Protein AF-A0A7S1W3A8-F1 (afdb_monomer_lite)

Organism: Alexandrium catenella (NCBI:txid2925)

Secondary structure (DSSP, 8-state):
-EE-TT--EEEEES-B-S-EE--SSEEEEES-BTPPPP---TT--EEEESSEEEEEPPPEEEE-SS-TT-EEEEEPPEEEEE-S-GGG-TTPPPPEEEEGGGS-----

Structure (mmCIF, N/CA/C/O backbone):
data_AF-A0A7S1W3A8-F1
#
_entry.id   AF-A0A7S1W3A8-F1
#
loop_
_atom_site.group_PDB
_atom_site.id
_atom_site.type_symbol
_atom_site.label_atom_id
_atom_site.label_alt_id
_atom_site.label_comp_id
_atom_site.label_asym_id
_atom_site.label_entity_id
_atom_site.label_seq_id
_atom_site.pdbx_PDB_ins_code
_atom_site.Cartn_x
_atom_site.Cartn_y
_atom_site.Cartn_z
_atom_site.occupancy
_atom_site.B_iso_or_equiv
_atom_site.auth_seq_id
_atom_site.auth_comp_id
_atom_site.auth_asym_id
_atom_site.auth_atom_id
_atom_site.pdbx_PDB_model_num
ATOM 1 N N . THR A 1 1 ? 12.140 9.091 -6.119 1.00 93.00 1 THR A N 1
ATOM 2 C CA . THR A 1 1 ? 12.584 7.898 -6.860 1.00 93.00 1 THR A CA 1
ATOM 3 C C . THR A 1 1 ? 12.981 6.859 -5.846 1.00 93.00 1 THR A C 1
ATOM 5 O O . THR A 1 1 ? 13.482 7.256 -4.801 1.00 93.00 1 THR A O 1
ATOM 8 N N . ILE A 1 2 ? 12.689 5.587 -6.101 1.00 94.94 2 ILE A N 1
ATOM 9 C CA . ILE A 1 2 ? 13.115 4.458 -5.269 1.00 94.94 2 ILE A CA 1
ATOM 10 C C . ILE A 1 2 ? 14.372 3.852 -5.892 1.00 94.94 2 ILE A C 1
ATOM 12 O O . ILE A 1 2 ? 14.386 3.603 -7.095 1.00 94.94 2 ILE A O 1
ATOM 16 N N . GLU A 1 3 ? 15.389 3.602 -5.070 1.00 94.75 3 GLU A N 1
ATOM 17 C CA . GLU A 1 3 ? 16.639 2.942 -5.457 1.00 94.75 3 GLU A CA 1
ATOM 18 C C . GLU A 1 3 ? 16.685 1.548 -4.818 1.00 94.75 3 GLU A C 1
ATOM 20 O O . GLU A 1 3 ? 16.704 1.428 -3.593 1.00 94.75 3 GLU A O 1
ATOM 25 N N . ALA A 1 4 ? 16.695 0.486 -5.625 1.00 92.38 4 ALA A N 1
ATOM 26 C CA . ALA A 1 4 ? 16.697 -0.887 -5.115 1.00 92.38 4 ALA A CA 1
ATOM 27 C C . ALA A 1 4 ? 18.062 -1.318 -4.549 1.00 92.38 4 ALA A C 1
ATOM 29 O O . ALA A 1 4 ? 18.135 -2.241 -3.739 1.00 92.38 4 ALA A O 1
ATOM 30 N N . GLY A 1 5 ? 19.157 -0.680 -4.977 1.00 91.38 5 GLY A N 1
ATOM 31 C CA . GLY A 1 5 ? 20.511 -1.078 -4.588 1.00 91.38 5 GLY A CA 1
ATOM 32 C C . GLY A 1 5 ? 20.766 -2.565 -4.862 1.00 91.38 5 GLY A C 1
ATOM 33 O O . GLY A 1 5 ? 20.507 -3.055 -5.960 1.00 91.38 5 GLY A O 1
ATOM 34 N N . GLY A 1 6 ? 21.242 -3.291 -3.849 1.00 92.31 6 GLY A N 1
ATOM 35 C CA . GLY A 1 6 ? 21.498 -4.732 -3.926 1.00 92.31 6 GLY A CA 1
ATOM 36 C C . GLY A 1 6 ? 20.261 -5.623 -3.779 1.00 92.31 6 GLY A C 1
ATOM 37 O O . GLY A 1 6 ? 20.429 -6.825 -3.574 1.00 92.31 6 GLY A O 1
ATOM 38 N N . GLN A 1 7 ? 19.036 -5.077 -3.823 1.00 95.19 7 GLN A N 1
ATOM 39 C CA . GLN A 1 7 ? 17.852 -5.897 -3.584 1.00 95.19 7 GLN A CA 1
ATOM 40 C C . GLN A 1 7 ? 17.647 -6.958 -4.658 1.00 95.19 7 GLN A C 1
ATOM 42 O O . GLN A 1 7 ? 17.487 -6.658 -5.844 1.00 95.19 7 GLN A O 1
ATOM 47 N N . GLN A 1 8 ? 17.59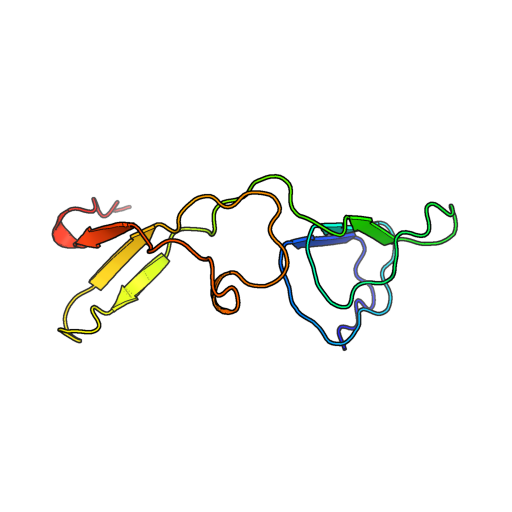5 -8.209 -4.206 1.00 93.88 8 GLN A N 1
ATOM 48 C CA . GLN A 1 8 ? 17.462 -9.367 -5.080 1.00 93.88 8 GLN A CA 1
ATOM 49 C C . GLN A 1 8 ? 16.079 -9.440 -5.708 1.00 93.88 8 GLN A C 1
ATOM 51 O O . GLN A 1 8 ? 15.942 -9.593 -6.920 1.00 93.88 8 GLN A O 1
ATOM 56 N N . GLN A 1 9 ? 15.052 -9.270 -4.888 1.00 94.50 9 GLN A N 1
ATOM 57 C CA . GLN A 1 9 ? 13.673 -9.290 -5.334 1.00 94.50 9 GLN A CA 1
ATOM 58 C C . GLN A 1 9 ? 12.819 -8.340 -4.513 1.00 94.50 9 GLN A C 1
ATOM 60 O O . GLN A 1 9 ? 13.124 -8.040 -3.356 1.00 94.50 9 GLN A O 1
ATOM 65 N N . TYR A 1 10 ? 11.736 -7.875 -5.117 1.00 95.12 10 TYR A N 1
ATOM 66 C CA . TYR A 1 10 ? 10.754 -7.045 -4.446 1.00 95.12 10 TYR A CA 1
ATOM 67 C C . TYR A 1 10 ? 9.404 -7.171 -5.138 1.00 95.12 10 TYR A C 1
ATOM 69 O O . TYR A 1 10 ? 9.334 -7.247 -6.362 1.00 95.12 10 TYR A O 1
ATOM 77 N N . PHE A 1 11 ? 8.330 -7.149 -4.354 1.00 96.00 11 PHE A N 1
ATOM 78 C CA . PHE A 1 11 ? 6.970 -7.099 -4.868 1.00 96.00 11 PHE A CA 1
ATOM 79 C C . PHE A 1 11 ? 6.298 -5.813 -4.398 1.00 96.00 11 PHE A C 1
ATOM 81 O O . PHE A 1 11 ? 6.199 -5.559 -3.199 1.00 96.00 11 PHE A O 1
ATOM 88 N N . SER A 1 12 ? 5.825 -5.008 -5.344 1.00 96.12 12 SER A N 1
ATOM 89 C CA . SER A 1 12 ? 5.057 -3.796 -5.065 1.00 96.12 12 SER A CA 1
ATOM 90 C C . SER A 1 12 ? 3.647 -3.921 -5.633 1.00 96.12 12 SER A C 1
ATOM 92 O O . SER A 1 12 ? 3.452 -4.308 -6.783 1.00 96.12 12 SER A O 1
ATOM 94 N N . ARG A 1 13 ? 2.638 -3.566 -4.838 1.00 96.75 13 ARG A N 1
ATOM 95 C CA . ARG A 1 13 ? 1.241 -3.594 -5.272 1.00 96.75 13 ARG A CA 1
ATOM 96 C C . ARG A 1 13 ? 0.541 -2.310 -4.877 1.00 96.75 13 ARG A C 1
ATOM 98 O O . ARG A 1 13 ? 0.645 -1.923 -3.720 1.00 96.75 13 ARG A O 1
ATOM 105 N N . ASN A 1 14 ? -0.145 -1.675 -5.825 1.00 96.50 14 ASN A N 1
ATOM 106 C CA . ASN A 1 14 ? -0.923 -0.455 -5.588 1.00 96.50 14 ASN A CA 1
ATOM 107 C C . ASN A 1 14 ? -0.142 0.679 -4.898 1.00 96.50 14 ASN A C 1
ATOM 109 O O . ASN A 1 14 ? -0.684 1.457 -4.123 1.00 96.50 14 ASN A O 1
ATOM 113 N N . ASN A 1 15 ? 1.146 0.814 -5.209 1.00 96.00 15 ASN A N 1
ATOM 114 C CA . ASN A 1 15 ? 1.951 1.925 -4.710 1.00 96.00 15 ASN A CA 1
ATOM 115 C C . ASN A 1 15 ? 1.925 3.110 -5.678 1.00 96.00 15 ASN A C 1
ATOM 117 O O . ASN A 1 15 ? 1.655 2.951 -6.870 1.00 96.00 15 ASN A O 1
ATOM 121 N N . ALA A 1 16 ? 2.277 4.294 -5.183 1.00 95.56 16 ALA A N 1
ATOM 122 C CA . ALA A 1 16 ? 2.600 5.442 -6.020 1.00 95.56 16 ALA A CA 1
ATOM 123 C C . ALA A 1 16 ? 4.017 5.921 -5.717 1.00 95.56 16 ALA A C 1
ATOM 125 O O . ALA A 1 16 ? 4.355 6.231 -4.577 1.00 95.56 16 ALA A O 1
ATOM 126 N N . MET A 1 17 ? 4.849 5.989 -6.751 1.00 95.12 17 MET A N 1
ATOM 127 C CA . MET A 1 17 ? 6.203 6.524 -6.667 1.00 95.12 17 MET A CA 1
ATOM 128 C C . MET A 1 17 ? 6.529 7.338 -7.918 1.00 95.12 17 MET A C 1
ATOM 130 O O . MET A 1 17 ? 5.896 7.186 -8.957 1.00 95.12 17 MET A O 1
ATOM 134 N N . LYS A 1 18 ? 7.539 8.211 -7.835 1.00 95.81 18 LYS A N 1
ATOM 135 C CA . LYS A 1 18 ? 7.998 8.990 -9.000 1.00 95.81 18 LYS A CA 1
ATOM 136 C C . LYS A 1 18 ? 8.624 8.099 -10.083 1.00 95.81 18 LYS A C 1
ATOM 138 O O . LYS A 1 18 ? 8.387 8.313 -11.263 1.00 95.81 18 LYS A O 1
ATOM 143 N N . ALA A 1 19 ? 9.477 7.168 -9.661 1.00 93.25 19 ALA A N 1
ATOM 144 C CA . ALA A 1 19 ? 10.228 6.241 -10.505 1.00 93.25 19 ALA A CA 1
ATOM 145 C C . ALA A 1 19 ? 10.839 5.137 -9.623 1.00 93.25 19 ALA A C 1
ATOM 147 O O . ALA A 1 19 ? 11.090 5.394 -8.438 1.00 93.25 19 ALA A O 1
ATOM 148 N N . TRP A 1 20 ? 11.132 3.974 -10.208 1.00 92.75 20 TRP A N 1
ATOM 149 C CA . TRP A 1 20 ? 11.911 2.887 -9.602 1.00 92.75 20 TRP A CA 1
ATOM 150 C C . TRP A 1 20 ? 13.192 2.633 -10.402 1.00 92.75 20 TRP A C 1
ATOM 152 O O . TRP A 1 20 ? 13.138 2.531 -11.629 1.00 92.75 20 TRP A O 1
ATOM 162 N N . ASN A 1 21 ? 14.321 2.487 -9.710 1.00 91.44 21 ASN A N 1
ATOM 163 C CA . ASN A 1 21 ? 15.622 2.206 -10.304 1.00 91.44 21 ASN A CA 1
ATOM 164 C C . ASN A 1 21 ? 16.306 0.986 -9.657 1.00 91.44 21 ASN A C 1
ATOM 166 O O . ASN A 1 21 ? 16.327 0.841 -8.435 1.00 91.44 21 ASN A O 1
ATOM 170 N N . GLY A 1 22 ? 16.899 0.129 -10.491 1.00 89.56 22 GLY A N 1
ATOM 171 C CA . GLY A 1 22 ? 17.664 -1.050 -10.070 1.00 89.56 22 GLY A CA 1
ATOM 172 C C . GLY A 1 22 ? 16.842 -2.259 -9.594 1.00 89.56 22 GLY A C 1
ATOM 173 O O . GLY A 1 22 ? 15.614 -2.220 -9.497 1.00 89.56 22 GLY A O 1
ATOM 174 N N . GLY A 1 23 ? 17.560 -3.341 -9.282 1.00 89.12 23 GLY A N 1
ATOM 175 C CA . GLY A 1 23 ? 17.032 -4.632 -8.827 1.00 89.12 23 GLY A CA 1
ATOM 176 C C . GLY A 1 23 ? 17.782 -5.799 -9.470 1.00 89.12 23 GLY A C 1
ATOM 177 O O . GLY A 1 23 ? 18.095 -5.740 -10.659 1.00 89.12 23 GLY A O 1
ATOM 178 N N . VAL A 1 24 ? 18.098 -6.847 -8.703 1.00 88.75 24 VAL A N 1
ATOM 179 C CA . VAL A 1 24 ? 19.028 -7.891 -9.175 1.00 88.75 24 VAL A CA 1
ATOM 180 C C . VAL A 1 24 ? 18.322 -9.016 -9.935 1.00 88.75 24 VAL A C 1
ATOM 182 O O . VAL A 1 24 ? 18.742 -9.326 -11.042 1.00 88.75 24 VAL A O 1
ATOM 185 N N . TRP A 1 25 ? 17.267 -9.623 -9.382 1.00 88.38 25 TRP A N 1
ATOM 186 C CA . TRP A 1 25 ? 16.616 -10.799 -9.981 1.00 88.38 25 TRP A CA 1
ATOM 187 C C . TRP A 1 25 ? 15.166 -10.544 -10.382 1.00 88.38 25 TRP A C 1
ATOM 189 O O . TRP A 1 25 ? 14.832 -10.677 -11.554 1.00 88.38 25 TRP A O 1
ATOM 199 N N . SER A 1 26 ? 14.298 -10.196 -9.426 1.00 90.12 26 SER A N 1
ATOM 200 C CA . SER A 1 26 ? 12.849 -10.154 -9.667 1.00 90.12 26 SER A CA 1
ATOM 201 C C . SER A 1 26 ? 12.173 -8.992 -8.947 1.00 90.12 26 SER A C 1
ATOM 203 O O . SER A 1 26 ? 11.807 -9.067 -7.774 1.00 90.12 26 SER A O 1
ATOM 205 N N . ILE A 1 27 ? 12.016 -7.888 -9.664 1.00 92.81 27 ILE A N 1
ATOM 206 C CA . ILE A 1 27 ? 11.235 -6.727 -9.259 1.00 92.81 27 ILE A CA 1
ATOM 207 C C . ILE A 1 27 ? 9.879 -6.810 -9.944 1.00 92.81 27 ILE A C 1
ATOM 209 O O . ILE A 1 27 ? 9.725 -6.504 -11.127 1.00 92.81 27 ILE A O 1
ATOM 213 N N . VAL A 1 28 ? 8.886 -7.225 -9.172 1.00 93.94 28 VAL A N 1
ATOM 214 C CA . VAL A 1 28 ? 7.524 -7.422 -9.648 1.00 93.94 28 VAL A CA 1
ATOM 215 C C . VAL A 1 28 ? 6.650 -6.279 -9.157 1.00 93.94 28 VAL A C 1
ATOM 217 O O . VAL A 1 28 ? 6.701 -5.879 -7.988 1.00 93.94 28 VAL A O 1
ATOM 220 N N . SER A 1 29 ? 5.815 -5.758 -10.046 1.00 95.06 29 SER A N 1
ATOM 221 C CA . SER A 1 29 ? 4.812 -4.776 -9.686 1.00 95.06 29 SER A CA 1
ATOM 222 C C . SER A 1 29 ? 3.453 -5.055 -10.293 1.00 95.06 29 SER A C 1
ATOM 224 O O . SER A 1 29 ? 3.341 -5.493 -11.433 1.00 95.06 29 SER A O 1
ATOM 226 N N . VAL A 1 30 ? 2.405 -4.768 -9.528 1.00 96.62 30 VAL A N 1
ATOM 227 C CA . VAL A 1 30 ? 1.018 -4.912 -9.966 1.00 96.62 30 VAL A CA 1
ATOM 228 C C . VAL A 1 30 ? 0.231 -3.683 -9.522 1.00 96.62 30 VAL A C 1
ATOM 230 O O . VAL A 1 30 ? 0.216 -3.337 -8.343 1.00 96.62 30 VAL A O 1
ATOM 233 N N . GLY A 1 31 ? -0.382 -2.968 -10.464 1.00 95.88 31 GLY A N 1
ATOM 234 C CA . GLY A 1 31 ? -1.197 -1.793 -10.150 1.00 95.88 31 GLY A CA 1
ATOM 235 C C . GLY A 1 31 ? -0.420 -0.612 -9.559 1.00 95.88 31 GLY A C 1
ATOM 236 O O . GLY A 1 31 ? -1.040 0.307 -9.035 1.00 95.88 31 GLY A O 1
ATOM 237 N N . SER A 1 32 ? 0.918 -0.595 -9.604 1.00 96.38 32 SER A N 1
ATOM 238 C CA . SER A 1 32 ? 1.696 0.524 -9.050 1.00 96.38 32 SER A CA 1
ATOM 239 C C . SER A 1 32 ? 1.999 1.601 -10.097 1.00 96.38 32 SER A C 1
ATOM 241 O O . SER A 1 32 ? 2.221 1.322 -11.275 1.00 96.38 32 SER A O 1
ATOM 243 N N . VAL A 1 33 ? 2.028 2.859 -9.659 1.00 95.56 33 VAL A N 1
ATOM 244 C CA . VAL A 1 33 ? 2.348 4.038 -10.475 1.00 95.56 33 VAL A CA 1
ATOM 245 C C . VAL A 1 33 ? 3.839 4.346 -10.375 1.00 95.56 33 VAL A C 1
ATOM 247 O O . VAL A 1 33 ? 4.378 4.371 -9.273 1.00 95.56 33 VAL A O 1
ATOM 250 N N . GLY A 1 34 ? 4.485 4.629 -11.511 1.00 93.88 34 GLY A N 1
ATOM 251 C CA . GLY A 1 34 ? 5.901 5.019 -11.570 1.00 93.88 34 GLY A CA 1
ATOM 252 C C . GLY A 1 34 ? 6.885 3.855 -11.690 1.00 93.88 34 GLY A C 1
ATOM 253 O O . GLY A 1 34 ? 8.087 4.054 -11.537 1.00 93.88 34 GLY A O 1
ATOM 254 N N . MET A 1 35 ? 6.397 2.647 -11.970 1.00 92.75 35 MET A N 1
ATOM 255 C CA . MET A 1 35 ? 7.260 1.522 -12.324 1.00 92.75 35 MET A CA 1
ATOM 256 C C . MET A 1 35 ? 7.697 1.594 -13.789 1.00 92.75 35 MET A C 1
ATOM 258 O O . MET A 1 35 ? 6.922 2.059 -14.631 1.00 92.75 35 MET A O 1
ATOM 262 N N . PRO A 1 36 ? 8.896 1.085 -14.119 1.00 88.75 36 PRO A N 1
ATOM 263 C CA . PRO A 1 36 ? 9.249 0.761 -15.491 1.00 88.75 36 PRO A CA 1
ATOM 264 C C . PRO A 1 36 ? 8.183 -0.137 -16.125 1.00 88.75 36 PRO A C 1
ATOM 266 O O . PRO A 1 36 ? 7.635 -1.027 -15.463 1.00 88.75 36 PRO A O 1
ATOM 269 N N . ALA A 1 37 ? 7.899 0.100 -17.408 1.00 80.56 37 ALA A N 1
ATOM 270 C CA . ALA A 1 37 ? 7.065 -0.800 -18.191 1.00 80.56 37 ALA A CA 1
ATOM 271 C C . ALA A 1 37 ? 7.659 -2.213 -18.162 1.00 80.56 37 ALA A C 1
ATOM 273 O O . ALA A 1 37 ? 8.884 -2.373 -18.099 1.00 80.56 37 ALA A O 1
ATOM 274 N N . ASP A 1 38 ? 6.786 -3.218 -18.215 1.00 75.00 38 ASP A N 1
ATOM 275 C CA . ASP A 1 38 ? 7.231 -4.589 -18.412 1.00 75.00 38 ASP A CA 1
ATOM 276 C C . ASP A 1 38 ? 8.084 -4.643 -19.678 1.00 75.00 38 ASP A C 1
ATOM 278 O O . ASP A 1 38 ? 7.715 -4.100 -20.722 1.00 75.00 38 ASP A O 1
ATOM 282 N N . SER A 1 39 ? 9.261 -5.240 -19.555 1.00 65.88 39 SER A N 1
ATOM 283 C CA . SER A 1 39 ? 10.162 -5.365 -20.688 1.00 65.88 39 SER A CA 1
ATOM 284 C C . SER A 1 39 ? 10.148 -6.762 -21.282 1.00 65.88 39 SER A C 1
ATOM 286 O O . SER A 1 39 ? 10.598 -6.880 -22.416 1.00 65.88 39 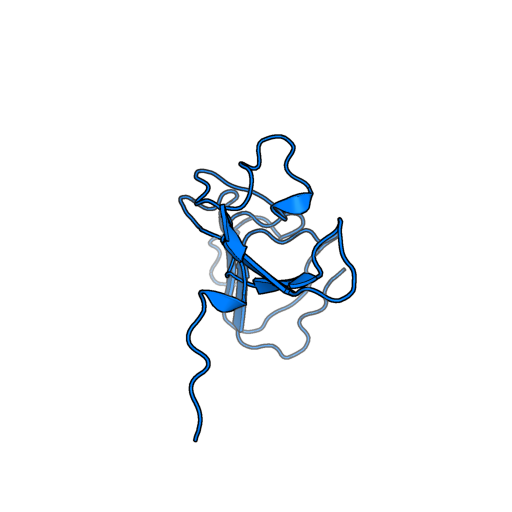SER A O 1
ATOM 288 N N . CYS A 1 40 ? 9.648 -7.790 -20.570 1.00 61.12 40 CYS A N 1
ATOM 289 C CA . CYS A 1 40 ? 9.666 -9.211 -20.967 1.00 61.12 40 CYS A CA 1
ATOM 290 C C . CYS A 1 40 ? 10.995 -9.683 -21.609 1.00 61.12 40 CYS A C 1
ATOM 292 O O . CYS A 1 40 ? 11.059 -10.710 -22.281 1.00 61.12 40 CYS A O 1
ATOM 294 N N . GLN A 1 41 ? 12.071 -8.917 -21.425 1.00 58.78 41 GLN A N 1
ATOM 295 C CA . GLN A 1 41 ? 13.376 -9.101 -22.029 1.00 58.78 41 GLN A CA 1
ATOM 296 C C . GLN A 1 41 ? 14.251 -9.744 -20.968 1.00 58.78 41 GLN A C 1
ATOM 298 O O . GLN A 1 41 ? 14.362 -9.234 -19.855 1.00 58.78 41 GLN A O 1
ATOM 303 N N . ALA A 1 42 ? 14.913 -10.839 -21.337 1.00 52.25 42 ALA A N 1
ATOM 304 C CA . ALA A 1 42 ? 15.734 -11.655 -20.441 1.00 52.25 42 ALA A CA 1
ATOM 305 C C . ALA A 1 42 ? 16.857 -10.886 -19.706 1.00 52.25 42 ALA A C 1
ATOM 307 O O . ALA A 1 42 ? 17.446 -11.414 -18.770 1.00 52.25 42 ALA A O 1
ATOM 308 N N . SER A 1 43 ? 17.166 -9.651 -20.114 1.00 54.72 43 SER A N 1
ATOM 309 C CA . SER A 1 43 ? 18.198 -8.798 -19.519 1.00 54.72 43 SER A CA 1
ATOM 310 C C . SER A 1 43 ? 17.696 -7.843 -18.428 1.00 54.72 43 SER A C 1
ATOM 312 O O . SER A 1 43 ? 18.506 -7.086 -17.890 1.00 54.72 43 SER A O 1
ATOM 314 N N . LYS A 1 44 ? 16.395 -7.830 -18.0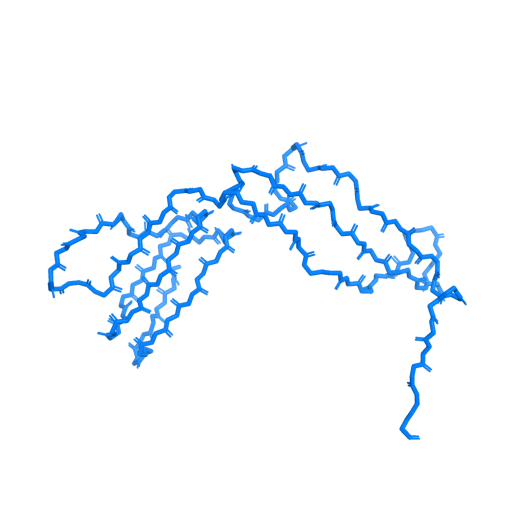92 1.00 63.62 44 LYS A N 1
ATOM 315 C CA . LYS A 1 44 ? 15.845 -6.899 -17.095 1.00 63.62 44 LYS A CA 1
ATOM 316 C C . LYS A 1 44 ? 14.974 -7.590 -16.052 1.00 63.62 44 LYS A C 1
ATOM 318 O O . LYS A 1 44 ? 14.016 -8.280 -16.369 1.0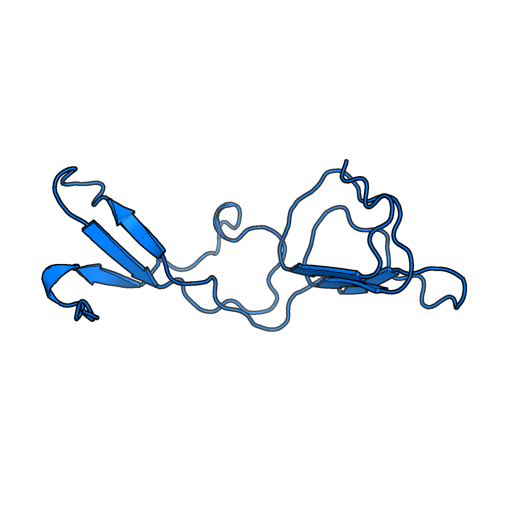0 63.62 44 LYS A O 1
ATOM 323 N N . SER A 1 45 ? 15.262 -7.277 -14.795 1.00 78.19 45 SER A N 1
ATOM 324 C CA . SER A 1 45 ? 14.619 -7.801 -13.588 1.00 78.19 45 SER A CA 1
ATOM 325 C C . SER A 1 45 ? 13.167 -7.337 -13.375 1.00 78.19 45 SER A C 1
ATOM 327 O O . SER A 1 45 ? 12.644 -7.554 -12.291 1.00 78.19 45 SER A O 1
ATOM 329 N N . PHE A 1 46 ? 12.522 -6.645 -14.326 1.00 87.38 46 PHE A N 1
ATOM 330 C CA . PHE A 1 46 ? 11.232 -5.968 -14.111 1.00 87.38 46 PHE A CA 1
ATOM 331 C C . PHE A 1 46 ? 10.062 -6.687 -14.779 1.00 87.38 46 PHE A C 1
ATOM 333 O O . PHE A 1 46 ? 10.048 -6.826 -16.001 1.00 87.38 46 PHE A O 1
ATOM 340 N N . VAL A 1 47 ? 9.047 -7.024 -13.982 1.00 90.69 47 VAL A N 1
ATOM 341 C CA . VAL A 1 47 ? 7.741 -7.518 -14.440 1.00 90.69 47 VAL A CA 1
ATOM 342 C C . VAL A 1 47 ? 6.664 -6.604 -13.868 1.00 90.69 47 VAL A C 1
ATOM 344 O O . VAL A 1 47 ? 6.528 -6.498 -12.650 1.00 90.69 47 VAL A O 1
ATOM 347 N N . SER A 1 48 ? 5.892 -5.940 -14.727 1.00 91.19 48 SER A N 1
ATOM 348 C CA . SER A 1 48 ? 4.937 -4.909 -14.303 1.00 91.19 48 SER A CA 1
ATOM 349 C C . SER A 1 48 ? 3.568 -5.115 -14.943 1.00 91.19 48 SER A C 1
ATOM 351 O O . SER A 1 48 ? 3.412 -4.965 -16.150 1.00 91.19 48 SER A O 1
ATOM 353 N N . SER A 1 49 ? 2.542 -5.352 -14.129 1.00 93.75 49 SER A N 1
ATOM 354 C CA . SER A 1 49 ? 1.142 -5.242 -14.544 1.00 93.75 49 SER A CA 1
ATOM 355 C C . SER A 1 49 ? 0.583 -3.871 -14.166 1.00 93.75 49 SER A C 1
ATOM 357 O O . SER A 1 49 ? 0.754 -3.400 -13.039 1.00 93.75 49 SER A O 1
ATOM 359 N N . ALA A 1 50 ? -0.134 -3.231 -15.089 1.00 93.81 50 ALA A N 1
ATOM 360 C CA . ALA A 1 50 ? -0.681 -1.890 -14.885 1.00 93.81 50 ALA A CA 1
ATOM 361 C C . ALA A 1 50 ? -1.803 -1.823 -13.835 1.00 93.81 50 ALA A C 1
ATOM 363 O O . ALA A 1 50 ? -2.085 -0.735 -13.325 1.00 93.81 50 ALA A O 1
ATOM 364 N N . ARG A 1 51 ? -2.450 -2.958 -13.542 1.00 95.44 51 ARG A N 1
ATOM 365 C CA . ARG A 1 51 ? -3.653 -3.059 -12.708 1.00 95.44 51 ARG A CA 1
ATOM 366 C C . ARG A 1 51 ? -3.587 -4.276 -11.793 1.00 95.44 51 ARG A C 1
ATOM 368 O O . ARG A 1 51 ? -3.076 -5.325 -12.188 1.00 95.44 51 ARG A O 1
ATOM 375 N N . THR A 1 52 ? -4.122 -4.129 -10.584 1.00 96.81 52 THR A N 1
ATOM 376 C CA . THR A 1 52 ? -4.323 -5.228 -9.637 1.00 96.81 52 THR A CA 1
ATOM 377 C C . THR A 1 52 ? -5.718 -5.814 -9.832 1.00 96.81 52 THR A C 1
ATOM 379 O O . THR A 1 52 ? -6.686 -5.118 -9.522 1.00 96.81 52 THR A O 1
ATOM 382 N N . PRO A 1 53 ? -5.850 -7.079 -10.286 1.00 97.06 53 PRO A N 1
ATOM 383 C CA . PRO A 1 53 ? -7.150 -7.651 -10.636 1.00 97.06 53 PRO A CA 1
ATOM 384 C C . PRO A 1 53 ? -8.147 -7.630 -9.480 1.00 97.06 53 PRO A C 1
ATOM 386 O O . PRO A 1 53 ? -9.289 -7.229 -9.666 1.00 97.06 53 PRO A O 1
ATOM 389 N N . ARG A 1 54 ? -7.702 -8.029 -8.282 1.00 95.69 54 ARG A N 1
ATOM 390 C CA . ARG A 1 54 ? -8.512 -8.010 -7.065 1.00 95.69 54 ARG A CA 1
ATOM 391 C C . ARG A 1 54 ? -7.633 -7.949 -5.825 1.00 95.69 54 ARG A C 1
ATOM 393 O O . ARG A 1 54 ? -6.633 -8.661 -5.745 1.00 95.69 54 ARG A O 1
ATOM 400 N N . MET A 1 55 ? -7.995 -7.120 -4.853 1.00 94.56 55 MET A N 1
ATOM 401 C CA . MET A 1 55 ? -7.277 -7.006 -3.582 1.00 94.56 55 MET A CA 1
ATOM 402 C C . MET A 1 55 ? -8.141 -6.362 -2.494 1.00 94.56 55 MET A C 1
ATOM 404 O O . MET A 1 55 ? -9.049 -5.613 -2.811 1.00 94.56 55 MET A O 1
ATOM 408 N N . ALA A 1 56 ? -7.829 -6.590 -1.219 1.00 93.94 56 ALA A N 1
ATOM 409 C CA . ALA A 1 56 ? -8.338 -5.789 -0.100 1.00 93.94 56 ALA A CA 1
ATOM 410 C C . ALA A 1 56 ? -7.149 -5.267 0.714 1.00 93.94 56 ALA A C 1
ATOM 412 O O . ALA A 1 56 ? -6.150 -5.984 0.863 1.00 93.94 56 ALA A O 1
ATOM 413 N N . GLU A 1 57 ? -7.199 -4.005 1.151 1.00 95.88 57 GLU A N 1
ATOM 414 C CA . GLU A 1 57 ? -6.135 -3.470 2.001 1.00 95.88 57 GLU A CA 1
ATOM 415 C C . GLU A 1 57 ? -6.177 -4.181 3.353 1.00 95.88 57 GLU A C 1
ATOM 417 O O . GLU A 1 57 ? -7.229 -4.635 3.813 1.00 95.88 57 GLU A O 1
ATOM 422 N N . LYS A 1 58 ? -5.016 -4.321 3.996 1.00 97.00 58 LYS A N 1
ATOM 423 C CA . LYS A 1 58 ? -4.944 -5.020 5.280 1.00 97.00 58 LYS A CA 1
ATOM 424 C C . LYS A 1 58 ? -5.755 -4.242 6.327 1.00 97.00 58 LYS A C 1
ATOM 426 O O . LYS A 1 58 ? -5.487 -3.053 6.494 1.00 97.00 58 LYS A O 1
ATOM 431 N N . PRO A 1 59 ? -6.630 -4.900 7.111 1.00 97.00 59 PRO A N 1
ATOM 432 C CA . PRO A 1 59 ? -7.270 -4.265 8.255 1.00 97.00 59 PRO A CA 1
ATOM 433 C C . PRO A 1 59 ? -6.262 -3.609 9.203 1.00 97.00 59 PRO A C 1
ATOM 435 O O . PRO A 1 59 ? -5.126 -4.087 9.374 1.00 97.00 59 PRO A O 1
ATOM 438 N N . PHE A 1 60 ? -6.673 -2.507 9.818 1.00 96.44 60 PHE A N 1
ATOM 439 C CA . PHE A 1 60 ? -5.833 -1.728 10.720 1.00 96.44 60 PHE A CA 1
ATOM 440 C C . PHE A 1 60 ? -6.651 -1.109 11.850 1.00 96.44 60 PHE A C 1
ATOM 442 O O . PHE A 1 60 ? -7.845 -0.855 11.715 1.00 96.44 60 PHE A O 1
ATOM 449 N N . ILE A 1 61 ? -5.991 -0.891 12.983 1.00 96.56 61 ILE A N 1
ATOM 450 C CA . ILE A 1 61 ? -6.581 -0.201 14.127 1.00 96.56 61 ILE A CA 1
ATOM 451 C C . ILE A 1 61 ? -6.398 1.297 13.900 1.00 96.56 61 ILE A C 1
ATOM 453 O O . ILE A 1 61 ? -5.303 1.738 13.550 1.00 96.56 61 ILE A O 1
ATOM 457 N N . ALA A 1 62 ? -7.461 2.061 14.102 1.00 95.31 62 ALA A N 1
ATOM 458 C CA . ALA A 1 62 ? -7.455 3.512 14.066 1.00 95.31 62 ALA A CA 1
ATOM 459 C C . ALA A 1 62 ? -8.100 4.066 15.340 1.00 95.31 62 ALA A C 1
ATOM 461 O O . ALA A 1 62 ? -8.834 3.362 16.034 1.00 95.31 62 ALA A O 1
ATOM 462 N N . VAL A 1 63 ? -7.820 5.329 15.637 1.00 96.25 63 VAL A N 1
ATOM 463 C CA . VAL A 1 63 ? -8.554 6.085 16.655 1.00 96.25 63 VAL A CA 1
ATOM 464 C C . VAL A 1 63 ? -9.914 6.482 16.073 1.00 96.25 63 VAL A C 1
ATOM 466 O O . VAL A 1 63 ? -10.033 6.695 14.860 1.00 96.25 63 VAL A O 1
ATOM 469 N N . ASP A 1 64 ? -10.949 6.513 16.904 1.00 93.00 64 ASP A N 1
ATOM 470 C CA . ASP A 1 64 ? -12.262 7.030 16.522 1.00 93.00 64 ASP A CA 1
ATOM 471 C C . ASP A 1 64 ? -12.151 8.545 16.229 1.00 93.00 64 ASP A C 1
ATOM 473 O O . ASP A 1 64 ? -11.653 9.294 17.073 1.00 93.00 64 ASP A O 1
ATOM 477 N N . PRO A 1 65 ? -12.538 9.024 15.028 1.00 91.50 65 PRO A N 1
ATOM 478 C CA . PRO A 1 65 ? -12.490 10.447 14.704 1.00 91.50 65 PRO A CA 1
ATOM 479 C C . PRO A 1 65 ? -13.430 11.299 15.569 1.00 91.50 65 PRO A C 1
ATOM 481 O O . PRO A 1 65 ? -13.204 12.504 15.669 1.00 91.50 65 PRO A O 1
ATOM 484 N N . GLU A 1 66 ? -14.457 10.704 16.183 1.00 93.50 66 GLU A N 1
ATOM 485 C CA . GLU A 1 66 ? -15.404 11.392 17.068 1.00 93.50 66 GLU A CA 1
ATOM 486 C C . GLU A 1 66 ? -14.986 11.332 18.548 1.00 93.50 66 GLU A C 1
ATOM 488 O O . GLU A 1 66 ? -15.405 12.178 19.339 1.00 93.50 66 GLU A O 1
ATOM 493 N N . ASP A 1 67 ? -14.125 10.379 18.927 1.00 94.31 67 ASP A N 1
ATOM 494 C CA . ASP A 1 67 ? -13.648 10.187 20.302 1.00 94.31 67 ASP A CA 1
ATOM 495 C C . ASP A 1 67 ? -12.192 9.689 20.341 1.00 94.31 67 ASP A C 1
ATOM 497 O O . ASP A 1 67 ? -11.886 8.511 20.146 1.00 94.31 67 ASP A O 1
ATOM 501 N N . SER A 1 68 ? -11.266 10.583 20.690 1.00 92.44 68 SER A N 1
ATOM 502 C CA . SER A 1 68 ? -9.834 10.271 20.741 1.00 92.44 68 SER A CA 1
ATOM 503 C C . SER A 1 68 ? -9.436 9.232 21.801 1.00 92.44 68 SER A C 1
ATOM 505 O O . SER A 1 68 ? -8.309 8.733 21.764 1.00 92.44 68 SER A O 1
ATOM 507 N N . GLY A 1 69 ? -10.333 8.888 22.732 1.00 94.12 69 GLY A N 1
ATOM 508 C CA . GLY A 1 69 ? -10.137 7.837 23.730 1.00 94.12 69 GLY A CA 1
ATOM 509 C C . GLY A 1 69 ? -10.518 6.435 23.249 1.00 94.12 69 GLY A C 1
ATOM 510 O O . GLY A 1 69 ? -10.279 5.461 23.969 1.00 94.12 69 GLY A O 1
ATOM 511 N N . ARG A 1 70 ? -11.104 6.306 22.051 1.00 94.88 70 ARG A N 1
ATOM 512 C CA . ARG A 1 70 ? -11.619 5.039 21.525 1.00 94.88 70 ARG A CA 1
ATOM 513 C C . ARG A 1 70 ? -10.835 4.554 20.316 1.00 94.88 70 ARG A C 1
ATOM 515 O O . ARG A 1 70 ? -10.389 5.320 19.465 1.00 94.88 70 ARG A O 1
ATOM 522 N N . PHE A 1 71 ? -10.690 3.235 20.242 1.00 96.00 71 PHE A N 1
ATOM 523 C CA . PHE A 1 71 ? -10.126 2.549 19.087 1.00 96.00 71 PHE A CA 1
ATOM 524 C C . PHE A 1 71 ? -11.236 1.904 18.263 1.00 96.00 71 PHE A C 1
ATOM 526 O O . PHE A 1 71 ? -12.277 1.510 18.785 1.00 96.00 71 PHE A O 1
ATOM 533 N N . GLN A 1 72 ? -10.961 1.730 16.978 1.00 96.56 72 GLN A N 1
ATOM 534 C CA . GLN A 1 72 ? -11.798 1.016 16.025 1.00 96.56 72 GLN A CA 1
ATOM 535 C C . GLN A 1 72 ? -10.919 0.171 15.101 1.00 96.56 72 GLN A C 1
ATOM 537 O O . GLN A 1 72 ? -9.822 0.579 14.714 1.00 96.56 72 GLN A O 1
ATOM 542 N N . LEU A 1 73 ? -11.391 -1.017 14.732 1.00 97.19 73 LEU A N 1
ATOM 543 C CA . LEU A 1 73 ? -10.785 -1.822 13.677 1.00 97.19 73 LEU A CA 1
ATOM 544 C C . LEU A 1 73 ? -11.447 -1.448 12.348 1.00 97.19 73 LEU A C 1
ATOM 546 O O . LEU A 1 73 ? -12.634 -1.709 12.145 1.00 97.19 73 LEU A O 1
ATOM 550 N N . ARG A 1 74 ? -10.673 -0.859 11.435 1.00 96.19 74 ARG A N 1
ATOM 551 C CA . ARG A 1 74 ? -11.114 -0.564 10.071 1.00 96.19 74 ARG A CA 1
ATOM 552 C C . ARG A 1 74 ? -10.799 -1.743 9.163 1.00 96.19 74 ARG A C 1
ATOM 554 O O . ARG A 1 74 ? -9.677 -2.260 9.157 1.00 96.19 74 ARG A O 1
ATOM 561 N N . VAL A 1 75 ? -11.803 -2.184 8.414 1.00 96.81 75 VAL A N 1
ATOM 562 C CA . VAL A 1 75 ? -11.718 -3.301 7.473 1.00 96.81 75 VAL A CA 1
ATOM 563 C C . VAL A 1 75 ? -12.042 -2.774 6.074 1.00 96.81 75 VAL A C 1
ATOM 565 O O . VAL A 1 75 ? -13.222 -2.661 5.734 1.00 96.81 75 VAL A O 1
ATOM 568 N N . PRO A 1 76 ? -11.016 -2.444 5.271 1.00 95.56 76 PRO A N 1
ATOM 569 C CA . PRO A 1 76 ? -11.200 -1.943 3.915 1.00 95.56 76 PRO A CA 1
ATOM 570 C C . PRO A 1 76 ? -11.936 -2.933 3.012 1.00 95.56 76 PRO A C 1
ATOM 572 O O . PRO A 1 76 ? -11.747 -4.151 3.111 1.00 95.56 76 PRO A O 1
ATOM 575 N N . ALA A 1 77 ? -12.758 -2.404 2.108 1.00 94.12 77 ALA A N 1
ATOM 576 C CA . ALA A 1 77 ? -13.439 -3.208 1.105 1.00 94.12 77 ALA A CA 1
ATOM 577 C C . ALA A 1 77 ? -12.452 -3.811 0.090 1.00 94.12 77 ALA A C 1
ATOM 579 O O . ALA A 1 77 ? -11.354 -3.298 -0.148 1.00 94.12 77 ALA A O 1
ATOM 580 N N . ALA A 1 78 ? -12.855 -4.921 -0.531 1.00 93.50 78 ALA A N 1
ATOM 581 C CA . ALA A 1 78 ? -12.132 -5.446 -1.679 1.00 93.50 78 ALA A CA 1
ATOM 582 C C . ALA A 1 78 ? -12.362 -4.540 -2.897 1.00 93.50 78 ALA A C 1
ATOM 584 O O . ALA A 1 78 ? -13.491 -4.150 -3.179 1.00 93.50 78 ALA A O 1
ATOM 585 N N . MET A 1 79 ? -11.293 -4.261 -3.630 1.00 92.44 79 MET A N 1
ATOM 586 C CA . MET A 1 79 ? -11.294 -3.536 -4.890 1.00 92.44 79 MET A CA 1
ATOM 587 C C . MET A 1 79 ? -10.937 -4.475 -6.037 1.00 92.44 79 MET A C 1
ATOM 589 O O . MET A 1 79 ? -10.113 -5.385 -5.883 1.00 92.44 79 MET A O 1
ATOM 593 N N . GLU A 1 80 ? -11.504 -4.195 -7.202 1.00 94.31 80 GLU A N 1
ATOM 594 C CA . GLU A 1 80 ? -11.180 -4.834 -8.475 1.00 94.31 80 GLU A CA 1
ATOM 595 C C . GLU A 1 80 ? -10.544 -3.809 -9.415 1.00 94.31 80 GLU A C 1
ATOM 597 O O . GLU A 1 80 ? -10.753 -2.608 -9.258 1.00 94.31 80 GLU A O 1
ATOM 602 N N . ASP A 1 81 ? -9.704 -4.278 -10.339 1.00 95.06 81 ASP A N 1
ATOM 603 C CA . ASP A 1 81 ? -8.997 -3.441 -11.326 1.00 95.06 81 ASP A CA 1
ATOM 604 C C . ASP A 1 81 ? -8.326 -2.172 -10.737 1.00 95.06 81 ASP A C 1
ATOM 606 O O . ASP A 1 81 ? -8.286 -1.075 -11.310 1.00 95.06 81 ASP A O 1
ATOM 610 N N . SER A 1 82 ? -7.776 -2.319 -9.533 1.00 94.75 82 SER A N 1
ATOM 611 C CA . SER A 1 82 ? -7.260 -1.198 -8.745 1.00 94.75 82 SER A CA 1
ATOM 612 C C . SER A 1 82 ? -5.863 -0.762 -9.196 1.00 94.75 82 SER A C 1
ATOM 614 O O . SER A 1 82 ? -5.091 -1.534 -9.780 1.00 94.75 82 SER A O 1
ATOM 616 N N . LYS A 1 83 ? -5.539 0.511 -8.941 1.00 95.19 83 LYS A N 1
ATOM 617 C CA . LYS A 1 83 ? -4.241 1.113 -9.255 1.00 95.19 83 LYS A CA 1
ATOM 618 C C . LYS A 1 83 ? -3.903 2.219 -8.265 1.00 95.19 83 LYS A C 1
ATOM 620 O O . LYS A 1 83 ? -4.716 3.107 -8.035 1.00 95.19 83 LYS A O 1
ATOM 625 N N . GLY A 1 84 ? -2.666 2.212 -7.783 1.00 95.50 84 GLY A N 1
ATOM 626 C CA . GLY A 1 84 ? -2.170 3.172 -6.805 1.00 95.50 84 GLY A CA 1
ATOM 627 C C . GLY A 1 84 ? -2.827 3.025 -5.425 1.00 95.50 84 GLY A C 1
ATOM 628 O O . GLY A 1 84 ? -3.652 2.132 -5.228 1.00 95.50 84 GLY A O 1
ATOM 629 N N . PRO A 1 85 ? -2.429 3.874 -4.463 1.00 95.44 85 PRO A N 1
ATOM 630 C CA . PRO A 1 85 ? -2.895 3.770 -3.089 1.00 95.44 85 PRO A CA 1
ATOM 631 C C . PRO A 1 85 ? -4.402 3.982 -2.977 1.00 95.44 85 PRO A C 1
ATOM 633 O O . PRO A 1 85 ? -4.939 4.927 -3.556 1.00 95.44 85 PRO A O 1
ATOM 636 N N . SER A 1 86 ? -5.067 3.138 -2.188 1.00 92.62 86 SER A N 1
ATOM 637 C CA . SER A 1 86 ? -6.524 3.168 -2.019 1.00 92.62 86 SER A CA 1
ATOM 638 C C . SER A 1 86 ? -7.033 4.531 -1.543 1.00 92.62 86 SER A C 1
ATOM 640 O O . SER A 1 86 ? -7.975 5.067 -2.110 1.00 92.62 86 SER A O 1
ATOM 642 N N . TRP A 1 87 ? -6.352 5.159 -0.585 1.00 90.06 87 TRP A N 1
ATOM 643 C CA . TRP A 1 87 ? -6.729 6.462 -0.020 1.00 90.06 87 TRP A CA 1
ATOM 644 C C . TRP A 1 87 ? -6.550 7.659 -0.971 1.00 90.06 87 TRP A C 1
ATOM 646 O O . TRP A 1 87 ? -6.836 8.789 -0.588 1.00 90.06 87 TRP A O 1
ATOM 656 N N . LEU A 1 88 ? -6.042 7.440 -2.187 1.00 89.62 88 LEU A N 1
ATOM 657 C CA . LEU A 1 88 ? -6.023 8.440 -3.260 1.00 89.62 88 LEU A CA 1
ATOM 658 C C . LEU A 1 88 ? -7.105 8.179 -4.319 1.00 89.62 88 LEU A C 1
ATOM 660 O O . LEU A 1 88 ? -7.262 8.985 -5.235 1.00 89.62 88 LEU A O 1
ATOM 664 N N . SER A 1 89 ? -7.817 7.052 -4.232 1.00 83.44 89 SER A N 1
ATOM 665 C CA . SER A 1 89 ? -8.887 6.703 -5.160 1.00 83.44 89 SER A CA 1
ATOM 666 C C . SER A 1 89 ? -10.196 7.384 -4.742 1.00 83.44 89 SER A C 1
ATOM 668 O O . SER A 1 89 ? -10.605 7.232 -3.592 1.00 83.44 89 SER A O 1
ATOM 670 N N . PRO A 1 90 ? -10.876 8.107 -5.650 1.00 77.50 90 PRO A N 1
ATOM 671 C CA . PRO A 1 90 ? -12.177 8.708 -5.357 1.00 77.50 90 PRO A CA 1
ATOM 672 C C . PRO A 1 90 ? -13.302 7.668 -5.251 1.00 77.50 90 PRO A C 1
ATOM 674 O O . PRO A 1 90 ? -14.325 7.952 -4.639 1.00 77.50 90 PRO A O 1
ATOM 677 N N . ASP A 1 91 ? -13.103 6.473 -5.814 1.00 79.81 91 ASP A N 1
ATOM 678 C CA . ASP A 1 91 ? -14.109 5.407 -5.885 1.00 79.81 91 ASP A CA 1
ATOM 679 C C . ASP A 1 91 ? -13.931 4.354 -4.775 1.00 79.81 91 ASP A C 1
ATOM 681 O O . ASP A 1 91 ? -14.496 3.262 -4.850 1.00 79.81 91 ASP A O 1
ATOM 685 N N . MET A 1 92 ? -13.105 4.641 -3.761 1.00 81.19 92 MET A N 1
ATOM 686 C CA . MET A 1 92 ? -12.875 3.714 -2.654 1.00 81.19 92 MET A CA 1
ATOM 687 C C . MET A 1 92 ? -14.159 3.558 -1.829 1.00 81.19 92 MET A C 1
ATOM 689 O O . MET A 1 92 ? -14.655 4.555 -1.302 1.00 81.19 92 MET A O 1
ATOM 6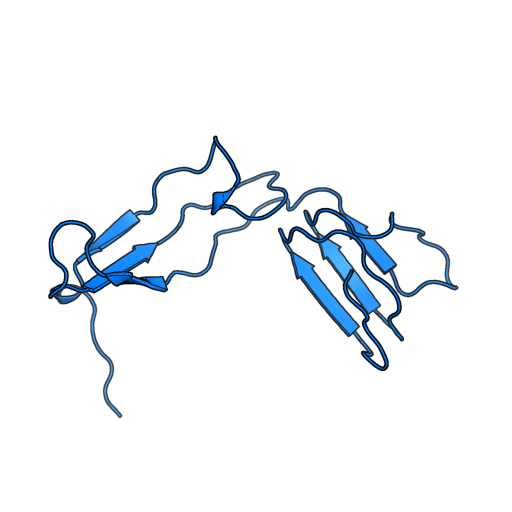93 N N . PRO A 1 93 ? -14.694 2.333 -1.676 1.00 85.94 93 PRO A N 1
ATOM 694 C CA . PRO A 1 93 ? -15.803 2.102 -0.765 1.00 85.9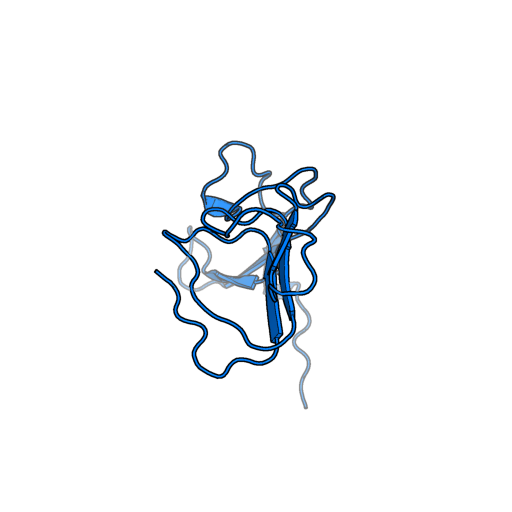4 93 PRO A CA 1
ATOM 695 C C . PRO A 1 93 ? -15.381 2.392 0.675 1.00 85.94 93 PRO A C 1
ATOM 697 O O . PRO A 1 93 ? -14.218 2.193 1.041 1.00 85.94 93 PRO A O 1
ATOM 700 N N . ASP A 1 94 ? -16.345 2.786 1.502 1.00 89.12 94 ASP A N 1
ATOM 701 C CA . ASP A 1 94 ? -16.099 2.985 2.925 1.00 89.12 94 ASP A CA 1
ATOM 702 C C . ASP A 1 94 ? -15.620 1.695 3.601 1.00 89.12 94 ASP A C 1
ATOM 704 O O . ASP A 1 94 ? -16.102 0.586 3.338 1.00 89.12 94 ASP A O 1
ATOM 708 N N . ASP A 1 95 ? -14.674 1.855 4.523 1.00 93.62 95 ASP A N 1
ATOM 709 C CA . ASP A 1 95 ? -14.229 0.762 5.374 1.00 93.62 95 ASP A CA 1
ATOM 710 C C . ASP A 1 95 ? -15.385 0.300 6.265 1.00 93.62 95 ASP A C 1
ATOM 712 O O . ASP A 1 95 ? -16.082 1.101 6.893 1.00 93.62 95 ASP A O 1
ATOM 716 N N . ARG A 1 96 ? -15.516 -1.016 6.438 1.00 95.88 96 ARG A N 1
ATOM 717 C CA . ARG A 1 96 ? -16.344 -1.545 7.518 1.00 95.88 96 ARG A CA 1
ATOM 718 C C . ARG A 1 96 ? -15.660 -1.238 8.848 1.00 95.88 96 ARG A C 1
ATOM 720 O O . ARG A 1 96 ? -14.544 -1.698 9.099 1.00 95.88 96 ARG A O 1
ATOM 727 N N . VAL A 1 97 ? -16.356 -0.508 9.708 1.00 96.12 97 VAL A N 1
ATOM 728 C CA . VAL A 1 97 ? -15.890 -0.151 11.050 1.00 96.12 97 VAL A CA 1
ATOM 729 C C . VAL A 1 97 ? -16.365 -1.187 12.066 1.00 96.12 97 VAL A C 1
ATOM 731 O O . VAL A 1 97 ? -17.532 -1.579 12.078 1.00 96.12 97 VAL A O 1
ATOM 734 N N . VAL A 1 98 ? -15.449 -1.647 12.917 1.00 96.62 98 VAL A N 1
ATOM 735 C CA . VAL A 1 98 ? -15.729 -2.549 14.038 1.00 96.62 98 VAL A CA 1
ATOM 736 C C . VAL A 1 98 ? -15.282 -1.876 15.324 1.00 96.62 98 VAL A C 1
ATOM 738 O O . VAL A 1 98 ? -14.100 -1.568 15.485 1.00 96.62 98 VAL A O 1
ATOM 741 N N . ASP A 1 99 ? -16.223 -1.671 16.242 1.00 94.31 99 ASP A N 1
ATOM 742 C CA . ASP A 1 99 ? -15.920 -1.107 17.554 1.00 94.31 99 ASP A CA 1
ATOM 743 C C . ASP A 1 99 ? -14.988 -2.048 18.323 1.00 94.31 99 ASP A C 1
ATOM 745 O O . ASP A 1 99 ? -15.232 -3.257 18.409 1.00 94.31 99 ASP A O 1
ATOM 749 N N . PHE A 1 100 ? -13.898 -1.514 18.864 1.00 93.88 100 PHE A N 1
ATOM 750 C CA . PHE A 1 100 ? -12.831 -2.345 19.421 1.00 93.88 100 PHE A CA 1
ATOM 751 C C . PHE A 1 100 ? -13.244 -3.226 20.616 1.00 93.88 100 PHE A C 1
ATOM 753 O O . PHE A 1 100 ? -12.729 -4.338 20.708 1.00 93.88 100 PHE A O 1
ATOM 760 N N . PRO A 1 101 ? -14.203 -2.843 21.486 1.00 93.50 101 PRO A N 1
ATOM 761 C CA . PRO A 1 101 ? -14.774 -3.737 22.496 1.00 93.50 101 PRO A CA 1
ATOM 762 C C . PRO A 1 101 ? -15.372 -5.041 21.943 1.00 93.50 101 PRO A C 1
ATOM 764 O O . PRO A 1 101 ? -15.488 -6.012 22.685 1.00 93.50 101 PRO A O 1
ATOM 767 N N . SER A 1 102 ? -15.737 -5.094 20.657 1.00 94.94 102 SER A N 1
ATOM 768 C CA . SER A 1 102 ? -16.206 -6.325 20.000 1.00 94.94 102 SER A CA 1
ATOM 769 C C . SER A 1 102 ? -15.074 -7.216 19.462 1.00 94.94 102 SER A C 1
ATOM 771 O O . SER A 1 102 ? -15.327 -8.324 18.987 1.00 94.94 102 SER A O 1
ATOM 773 N N . VAL A 1 103 ? -13.820 -6.759 19.534 1.00 95.81 103 VAL A N 1
ATOM 774 C CA . VAL A 1 103 ? -12.638 -7.490 19.067 1.00 95.81 103 VAL A CA 1
ATOM 775 C C . VAL A 1 103 ? -12.035 -8.288 20.223 1.00 95.81 103 VAL A C 1
ATOM 777 O O . VAL A 1 103 ? -11.667 -7.738 21.260 1.00 95.81 103 VAL A O 1
ATOM 780 N N . TYR A 1 104 ? -11.878 -9.600 20.041 1.00 95.62 104 TYR A N 1
ATOM 781 C CA . TYR A 1 104 ? -11.168 -10.436 21.009 1.00 95.62 104 TYR A CA 1
ATOM 782 C C . TYR A 1 104 ? -9.664 -10.123 21.007 1.00 95.62 104 TYR A C 1
ATOM 784 O O . TYR A 1 104 ? -8.991 -10.262 19.985 1.00 95.62 104 TYR A O 1
ATOM 792 N N . VAL A 1 105 ? -9.127 -9.740 22.168 1.00 94.38 105 VAL A N 1
ATOM 793 C CA . VAL A 1 105 ? -7.692 -9.494 22.364 1.00 94.38 105 VAL A CA 1
ATOM 794 C C . VAL A 1 105 ? -7.036 -10.764 22.895 1.00 94.38 105 VAL A C 1
ATOM 796 O O . VAL A 1 105 ? -7.165 -11.094 24.077 1.00 94.38 105 VAL A O 1
ATOM 799 N N . ALA A 1 106 ? -6.325 -11.471 22.016 1.00 95.06 106 ALA A N 1
ATOM 800 C CA . ALA A 1 106 ? -5.541 -12.638 22.399 1.00 95.06 106 ALA A CA 1
ATOM 801 C C . ALA A 1 106 ? -4.445 -12.250 23.406 1.00 95.06 106 ALA A C 1
ATOM 803 O O . ALA A 1 106 ? -3.814 -11.198 23.288 1.00 95.06 106 ALA A O 1
ATOM 804 N N . ARG A 1 107 ? -4.223 -13.112 24.400 1.00 92.69 107 ARG A N 1
ATOM 805 C CA . ARG A 1 107 ? -3.171 -12.971 25.414 1.00 92.69 107 ARG A CA 1
ATOM 806 C C . ARG A 1 107 ? -2.238 -14.177 25.325 1.00 92.69 107 ARG A C 1
ATOM 808 O O . ARG A 1 107 ? -2.687 -15.251 24.927 1.00 92.69 107 ARG A O 1
ATOM 815 N N . ALA A 1 108 ? -0.962 -13.950 25.628 1.00 82.94 108 ALA A N 1
ATOM 816 C CA . ALA A 1 108 ? 0.062 -14.992 25.682 1.00 82.94 108 ALA A CA 1
ATOM 817 C C . ALA A 1 108 ? -0.107 -15.888 26.915 1.00 82.94 108 ALA A C 1
ATOM 819 O O . ALA A 1 108 ? -0.630 -15.378 27.935 1.00 82.94 108 ALA A O 1
#

Radius of gyration: 17.91 Å; chains: 1; bounding box: 38×26×48 Å

pLDDT: mean 91.04, std 8.92, range [52.25, 97.19]

Sequence (108 aa):
TIEAGGQQQYFSRNNAMKAWNGGVWSIVSVGSVGMPADSCQASKSFVSSARTPRMAEKPFIAVDPEDSGRFQLRVPAAMEDSKGPSWLSPDMPDDRVVDFPSVYVARA

Foldseek 3Di:
DAECVAAAEDEEEQAEDCAYDDHRAAYEYAQEHHYDDAPVDPVDRYDYHNWDQKDWDDWDKDADPVDNVFIKIWGFDMDGRHHHDLVVDPPGDGTDIGGCVVDDDDDD